Protein AF-A0A429MN77-F1 (afdb_monomer_lite)

Secondary structure (DSSP, 8-state):
-----------GGG--EEES-EEE-SSHHHHT------TTEEES-EEES--SS--HHHHHHHHTT--EEETHHHHHHHHHHHHHHHHS----GGG--

Foldseek 3Di:
DPPDDDDDDDDQQPDADEEAEDEPPDCCQVVVHADDHHPRYHYQEYEYLADDGDHNSVVVCVVVVHHYDYNPLVVLVVVQVVCCVVPVDGDDSVVPD

Structure (mmCIF, N/CA/C/O backbone):
data_AF-A0A429MN77-F1
#
_entry.id   AF-A0A429MN77-F1
#
loop_
_atom_site.group_PDB
_atom_site.id
_atom_site.type_symbol
_atom_site.label_atom_id
_atom_site.label_alt_id
_atom_site.label_comp_id
_atom_site.label_asym_id
_atom_site.label_entity_id
_atom_site.label_seq_id
_atom_site.pdbx_PDB_ins_code
_atom_site.Cartn_x
_atom_site.Cartn_y
_atom_site.Cartn_z
_atom_site.occupancy
_atom_site.B_iso_or_equiv
_atom_site.auth_seq_id
_atom_site.auth_comp_id
_atom_site.auth_asym_id
_atom_site.auth_atom_id
_atom_site.pdbx_PDB_model_num
ATOM 1 N N . ALA A 1 1 ? -9.640 -9.614 -20.443 1.00 60.62 1 ALA A N 1
ATOM 2 C CA . ALA A 1 1 ? -10.774 -8.779 -20.005 1.00 60.62 1 ALA A CA 1
ATOM 3 C C . ALA A 1 1 ? -10.577 -8.480 -18.531 1.00 60.62 1 ALA A C 1
ATOM 5 O O . ALA A 1 1 ? -10.188 -9.395 -17.813 1.00 60.62 1 ALA A O 1
ATOM 6 N N . VAL A 1 2 ? -10.769 -7.234 -18.093 1.00 63.94 2 VAL A N 1
ATOM 7 C CA . VAL A 1 2 ? -10.809 -6.944 -16.652 1.00 63.94 2 VAL A CA 1
ATOM 8 C C . VAL A 1 2 ? -12.016 -7.710 -16.099 1.00 63.94 2 VAL A C 1
ATOM 10 O O . VAL A 1 2 ? -13.089 -7.605 -16.701 1.00 63.94 2 VAL A O 1
ATOM 13 N N . PRO A 1 3 ? -11.859 -8.549 -15.060 1.00 77.06 3 PRO A N 1
ATOM 14 C CA . PRO A 1 3 ? -12.994 -9.232 -14.455 1.00 77.06 3 PRO A CA 1
ATOM 15 C C . PRO A 1 3 ? -14.063 -8.213 -14.050 1.00 77.06 3 PRO A C 1
ATOM 17 O O . PRO A 1 3 ? -13.762 -7.051 -13.776 1.00 77.06 3 PRO A O 1
ATOM 20 N N . GLN A 1 4 ? -15.320 -8.646 -14.055 1.00 83.69 4 GLN A N 1
ATOM 21 C CA . GLN A 1 4 ? -16.449 -7.788 -13.720 1.00 83.69 4 GLN A CA 1
ATOM 22 C C . GLN A 1 4 ? -16.275 -7.274 -12.282 1.00 83.69 4 GLN A C 1
ATOM 24 O O . GLN A 1 4 ? -16.342 -8.049 -11.332 1.00 83.69 4 GLN A O 1
ATOM 29 N N . ALA A 1 5 ? -15.987 -5.981 -12.137 1.00 86.69 5 ALA A N 1
ATOM 30 C CA . ALA A 1 5 ? -15.790 -5.327 -10.851 1.00 86.69 5 ALA A CA 1
ATOM 31 C C . ALA A 1 5 ? -17.049 -4.540 -10.476 1.00 86.69 5 ALA A C 1
ATOM 33 O O . ALA A 1 5 ? -17.613 -3.827 -11.308 1.00 86.69 5 ALA A O 1
ATOM 34 N N . GLN A 1 6 ? -17.477 -4.653 -9.220 1.00 90.75 6 GLN A N 1
ATOM 35 C CA . GLN A 1 6 ? -18.511 -3.790 -8.664 1.00 90.75 6 GLN A CA 1
ATOM 36 C C . GLN A 1 6 ? -17.841 -2.560 -8.053 1.00 90.75 6 GLN A C 1
ATOM 38 O O . GLN A 1 6 ? -16.968 -2.685 -7.198 1.00 90.75 6 GLN A O 1
ATOM 43 N N . LEU A 1 7 ? -18.249 -1.375 -8.501 1.00 92.06 7 LEU A N 1
ATOM 44 C CA . LEU A 1 7 ? -17.756 -0.102 -7.985 1.00 92.06 7 LEU A CA 1
ATOM 45 C C . LEU A 1 7 ? -18.849 0.568 -7.159 1.00 92.06 7 LEU A C 1
ATOM 47 O O . LEU A 1 7 ? -20.016 0.575 -7.550 1.00 92.06 7 LEU A O 1
ATOM 51 N N . GLN A 1 8 ? -18.454 1.137 -6.027 1.00 93.62 8 GLN A N 1
ATOM 52 C CA . GLN A 1 8 ? -19.323 1.915 -5.156 1.00 93.62 8 GLN A CA 1
ATOM 53 C C . GLN A 1 8 ? -18.592 3.193 -4.755 1.00 93.62 8 GLN A C 1
ATOM 55 O O . GLN A 1 8 ? -17.382 3.179 -4.531 1.00 93.62 8 GLN A O 1
ATOM 60 N N . ALA A 1 9 ? -19.333 4.295 -4.686 1.00 95.38 9 ALA A N 1
ATOM 61 C CA . ALA A 1 9 ? -18.849 5.559 -4.155 1.00 95.38 9 ALA A CA 1
ATOM 62 C C . ALA A 1 9 ? -19.579 5.825 -2.840 1.00 95.38 9 ALA A C 1
ATOM 64 O O . ALA A 1 9 ? -20.807 5.776 -2.793 1.00 95.38 9 ALA A O 1
ATOM 65 N N . ILE A 1 10 ? -18.817 6.088 -1.784 1.00 94.69 10 ILE A N 1
ATOM 66 C CA . ILE A 1 10 ? -19.328 6.317 -0.436 1.00 94.69 10 ILE A CA 1
ATOM 67 C C . ILE A 1 10 ? -18.524 7.438 0.218 1.00 94.69 10 ILE A C 1
ATOM 69 O O . ILE A 1 10 ? -17.343 7.623 -0.084 1.00 94.69 10 ILE A O 1
ATOM 73 N N . SER A 1 11 ? -19.173 8.210 1.086 1.00 94.12 11 SER A N 1
ATOM 74 C CA . SER A 1 11 ? -18.469 9.169 1.933 1.00 94.12 11 SER A CA 1
ATOM 75 C C . SER A 1 11 ? -17.552 8.426 2.900 1.00 94.12 11 SER A C 1
ATOM 77 O O . SER A 1 11 ? -17.909 7.358 3.392 1.00 94.12 11 SER A O 1
ATOM 79 N N . LEU A 1 12 ? -16.403 9.014 3.241 1.00 91.69 12 LEU A N 1
ATOM 80 C CA . LEU A 1 12 ? -15.517 8.436 4.251 1.00 91.69 12 LEU A CA 1
ATOM 81 C C . LEU A 1 12 ? -16.254 8.205 5.574 1.00 91.69 12 LEU A C 1
ATOM 83 O O . LEU A 1 12 ? -16.058 7.169 6.188 1.00 91.69 12 LEU A O 1
ATOM 87 N N . ASN A 1 13 ? -17.127 9.130 5.979 1.00 91.69 13 ASN A N 1
ATOM 88 C CA . ASN A 1 13 ? -17.847 9.043 7.253 1.00 91.69 13 ASN A CA 1
ATOM 89 C C . ASN A 1 13 ? -18.870 7.899 7.298 1.00 91.69 13 ASN A C 1
ATOM 91 O O . ASN A 1 13 ? -19.194 7.425 8.384 1.00 91.69 13 ASN A O 1
ATOM 95 N N . ASP A 1 14 ? -19.355 7.467 6.134 1.00 93.69 14 ASP A N 1
ATOM 96 C CA . ASP A 1 14 ? -20.361 6.409 6.009 1.00 93.69 14 ASP A CA 1
ATOM 97 C C . ASP A 1 14 ? -19.717 5.040 5.722 1.00 93.69 14 ASP A C 1
ATOM 99 O O . ASP A 1 14 ? -20.413 4.030 5.651 1.00 93.69 14 ASP A O 1
ATOM 103 N N . LEU A 1 15 ? -18.391 4.988 5.539 1.00 94.06 15 LEU A N 1
ATOM 104 C CA . LEU A 1 15 ? -17.668 3.761 5.225 1.00 94.06 15 LEU A CA 1
ATOM 105 C C . LEU A 1 15 ? -17.617 2.825 6.444 1.00 94.06 15 LEU A C 1
ATOM 107 O O . LEU A 1 15 ? -16.997 3.123 7.464 1.00 94.06 15 LEU A O 1
ATOM 111 N N . GLU A 1 16 ? -18.223 1.649 6.309 1.00 94.38 16 GLU A N 1
ATOM 112 C CA . GLU A 1 16 ? -18.262 0.607 7.337 1.00 94.38 16 GLU A CA 1
ATOM 113 C C . GLU A 1 16 ? -18.056 -0.794 6.742 1.00 94.38 16 GLU A C 1
ATOM 115 O O . GLU A 1 16 ? -18.124 -0.984 5.526 1.00 94.38 16 GLU A O 1
ATOM 120 N N . GLY A 1 17 ? -17.798 -1.777 7.610 1.00 94.44 17 GLY A N 1
ATOM 121 C CA . GLY A 1 17 ? -17.617 -3.180 7.233 1.00 94.44 17 GLY A CA 1
ATOM 122 C C . GLY A 1 17 ? -16.158 -3.634 7.199 1.00 94.44 17 GLY A C 1
ATOM 123 O O . GLY A 1 17 ? -15.260 -2.930 7.666 1.00 94.44 17 GLY A O 1
ATOM 124 N N . ASP A 1 18 ? -15.948 -4.836 6.661 1.00 97.44 18 ASP A N 1
ATOM 125 C CA . ASP A 1 18 ? -14.661 -5.531 6.624 1.00 97.44 18 ASP A CA 1
ATOM 126 C C . ASP A 1 18 ? -14.040 -5.504 5.222 1.00 97.44 18 ASP A C 1
ATOM 128 O O . ASP A 1 18 ? -14.660 -5.924 4.243 1.00 97.44 18 ASP A O 1
ATOM 132 N N . PHE A 1 19 ? -12.777 -5.084 5.138 1.00 97.50 19 PHE A N 1
ATOM 133 C CA . PHE A 1 19 ? -11.999 -5.072 3.900 1.00 97.50 19 PHE A CA 1
ATOM 134 C C . PHE A 1 19 ? -10.705 -5.870 4.053 1.00 97.50 19 PHE A C 1
ATOM 136 O O . PHE A 1 19 ? -10.012 -5.799 5.065 1.00 97.50 19 PHE A O 1
ATOM 143 N N . ASP A 1 20 ? -10.307 -6.612 3.025 1.00 98.19 20 ASP A N 1
ATOM 144 C CA . ASP A 1 20 ? -9.004 -7.279 3.067 1.00 98.19 20 ASP A CA 1
ATOM 145 C C . ASP A 1 20 ? -7.853 -6.267 2.962 1.00 98.19 20 ASP A C 1
ATOM 147 O O . ASP A 1 20 ? -6.849 -6.392 3.662 1.00 98.19 20 ASP A O 1
ATOM 151 N N . ILE A 1 21 ? -8.009 -5.236 2.125 1.00 97.69 21 ILE A N 1
ATOM 152 C CA . ILE A 1 21 ? -6.998 -4.201 1.888 1.00 97.69 21 ILE A CA 1
ATOM 153 C C . ILE A 1 21 ? -7.681 -2.838 1.800 1.00 97.69 21 ILE A C 1
ATOM 155 O O . ILE A 1 21 ? -8.663 -2.679 1.077 1.00 97.69 21 ILE A O 1
ATOM 159 N N . VAL A 1 22 ? -7.114 -1.843 2.480 1.00 97.19 22 VAL A N 1
ATOM 160 C CA . VAL A 1 22 ? -7.472 -0.429 2.321 1.00 97.19 22 VAL A CA 1
ATOM 161 C C . VAL A 1 22 ? -6.258 0.333 1.801 1.00 97.19 22 VAL A C 1
ATOM 163 O O . VAL A 1 22 ? -5.176 0.263 2.383 1.00 97.19 22 VAL A O 1
ATOM 166 N N . ILE A 1 23 ? -6.444 1.067 0.704 1.00 96.81 23 ILE A N 1
ATOM 167 C CA . ILE A 1 23 ? -5.398 1.864 0.056 1.00 96.81 23 ILE A CA 1
ATOM 168 C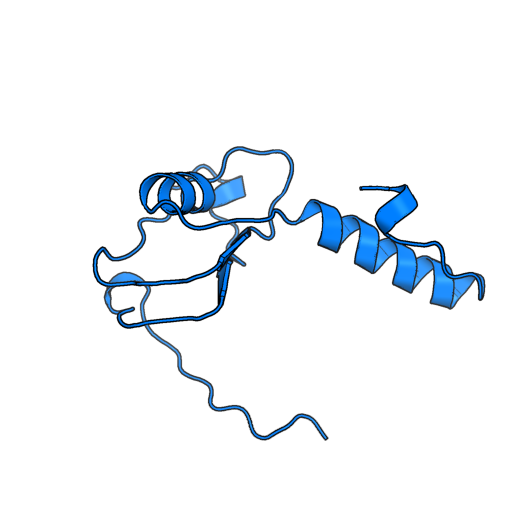 C . ILE A 1 23 ? -5.728 3.345 0.253 1.00 96.81 23 ILE A C 1
ATOM 170 O O . ILE A 1 23 ? -6.728 3.828 -0.280 1.00 96.81 23 ILE A O 1
ATOM 174 N N . ASN A 1 24 ? -4.889 4.080 0.984 1.00 94.94 24 ASN A N 1
ATOM 175 C CA . ASN A 1 24 ? -4.969 5.535 1.014 1.00 94.94 24 ASN A CA 1
ATOM 176 C C . ASN A 1 24 ? -4.298 6.108 -0.238 1.00 94.94 24 ASN A C 1
ATOM 178 O O . ASN A 1 24 ? -3.075 6.194 -0.324 1.00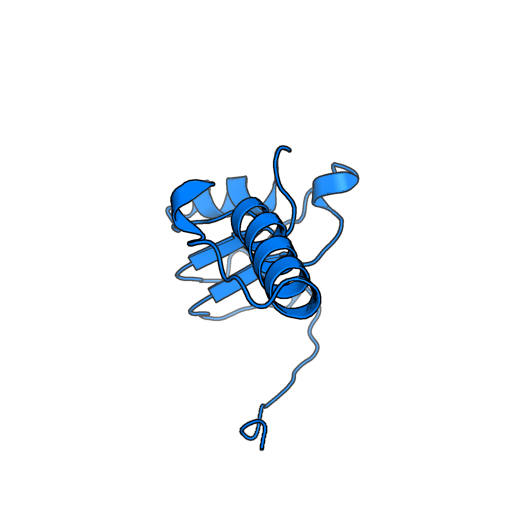 94.94 24 ASN A O 1
ATOM 182 N N . ALA A 1 25 ? -5.131 6.501 -1.198 1.00 93.88 25 ALA A N 1
ATOM 183 C 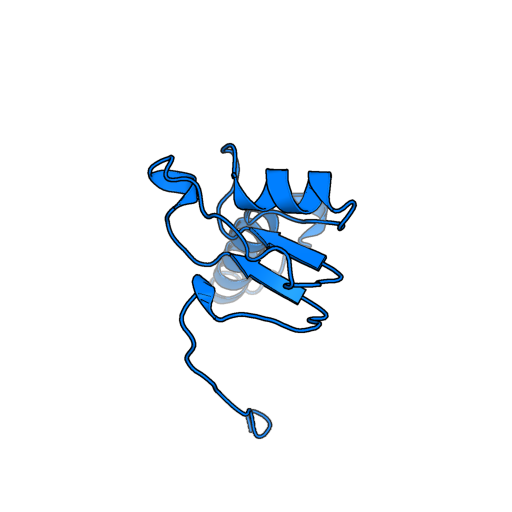CA . ALA A 1 25 ? -4.732 7.162 -2.437 1.00 93.88 25 ALA A CA 1
ATOM 184 C C . ALA A 1 25 ? -4.964 8.684 -2.410 1.00 93.88 25 ALA A C 1
ATOM 186 O O . ALA A 1 25 ? -4.924 9.344 -3.449 1.00 93.88 25 ALA A O 1
ATOM 187 N N . THR A 1 26 ? -5.276 9.246 -1.239 1.00 90.50 26 THR A N 1
ATOM 188 C CA . THR A 1 26 ? -5.529 10.683 -1.089 1.00 90.50 26 THR A CA 1
ATOM 189 C C . THR A 1 26 ? -4.227 11.456 -0.890 1.00 90.50 26 THR A C 1
ATOM 191 O O . THR A 1 26 ? -3.196 10.896 -0.533 1.00 90.50 26 THR A O 1
ATOM 194 N N . SER A 1 27 ? -4.271 12.775 -1.076 1.00 84.56 27 SER A N 1
ATOM 195 C CA . SER A 1 27 ? -3.130 13.667 -0.835 1.00 84.56 27 SER A CA 1
ATOM 196 C C . SER A 1 27 ? -3.060 14.214 0.600 1.00 84.56 27 SER A C 1
ATOM 198 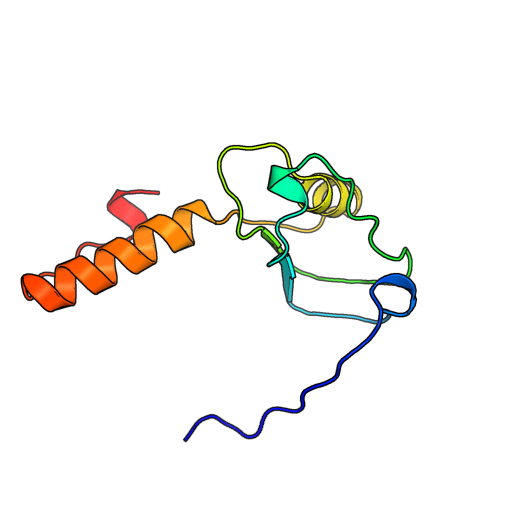O O . SER A 1 27 ? -2.276 15.125 0.860 1.00 84.56 27 SER A O 1
ATOM 200 N N . THR A 1 28 ? -3.874 13.701 1.529 1.00 78.06 28 THR A N 1
ATOM 201 C CA . THR A 1 28 ? -3.992 14.214 2.914 1.00 78.06 28 THR A CA 1
ATOM 202 C C . THR A 1 28 ? -2.682 14.099 3.701 1.00 78.06 28 THR A C 1
ATOM 204 O O . THR A 1 28 ? -2.285 15.022 4.410 1.00 78.06 28 THR A O 1
ATOM 207 N N . SER A 1 29 ? -1.926 13.022 3.475 1.00 67.38 29 SER A N 1
ATOM 208 C CA . SER A 1 29 ? -0.587 12.811 4.042 1.00 67.38 29 SER A CA 1
ATOM 209 C C . SER A 1 29 ? 0.453 13.840 3.563 1.00 67.38 29 SER A C 1
ATOM 211 O O . SER A 1 29 ? 1.483 14.027 4.209 1.00 67.38 29 SER A O 1
ATOM 213 N N . LEU A 1 30 ? 0.196 14.558 2.461 1.00 68.38 30 LEU A N 1
ATOM 214 C CA . LEU A 1 30 ? 1.084 15.606 1.947 1.00 68.38 30 LEU A CA 1
ATOM 215 C C . LEU A 1 30 ? 0.761 16.998 2.506 1.00 68.38 30 LEU A C 1
ATOM 217 O O . LEU A 1 30 ? 1.689 17.799 2.638 1.00 68.38 30 LEU A O 1
ATOM 221 N N . SER A 1 31 ? -0.510 17.282 2.818 1.00 68.12 31 SER A N 1
ATOM 222 C CA . SER A 1 31 ? -0.959 18.558 3.402 1.00 68.12 31 SER A CA 1
ATOM 223 C C . SER A 1 31 ? -0.857 18.598 4.928 1.00 68.12 31 SER A C 1
ATOM 225 O O . SER A 1 31 ? -0.875 19.681 5.508 1.00 68.12 31 SER A O 1
ATOM 227 N N . GLY A 1 32 ? -0.704 17.439 5.576 1.00 62.16 32 GLY A N 1
ATOM 228 C CA . GLY A 1 32 ? -0.733 17.322 7.035 1.00 62.16 32 GLY A CA 1
ATOM 229 C C . GLY A 1 32 ? -2.152 17.259 7.603 1.00 62.16 32 GLY A C 1
ATOM 230 O O . GLY A 1 32 ? -2.316 17.258 8.822 1.00 62.16 32 GLY A O 1
ATOM 231 N N . ASP A 1 33 ? -3.166 17.176 6.737 1.00 68.31 33 ASP A N 1
ATOM 232 C CA . ASP A 1 33 ? -4.547 16.979 7.158 1.00 68.31 33 ASP A CA 1
ATOM 233 C C . ASP A 1 33 ? -4.729 15.558 7.700 1.00 68.31 33 ASP A C 1
ATOM 235 O O . ASP A 1 33 ? -4.293 14.563 7.110 1.00 68.31 33 ASP A O 1
ATOM 239 N N . ALA A 1 34 ? -5.386 15.455 8.853 1.00 74.94 34 ALA A N 1
ATOM 240 C CA . ALA A 1 34 ? -5.667 14.172 9.474 1.00 74.94 34 ALA A CA 1
ATOM 241 C C . ALA A 1 34 ? -6.861 13.502 8.779 1.00 74.94 34 ALA A C 1
ATOM 243 O O . ALA A 1 34 ? -7.990 13.990 8.843 1.00 74.94 34 ALA A O 1
ATOM 244 N N . LEU A 1 35 ? -6.621 12.359 8.137 1.00 85.81 35 LEU A N 1
ATOM 245 C CA . LEU A 1 35 ? -7.679 11.494 7.629 1.00 85.81 35 LEU A CA 1
ATOM 246 C C . LEU A 1 35 ? -8.242 10.703 8.808 1.00 85.81 35 LEU A C 1
ATOM 248 O O . LEU A 1 35 ? -7.588 9.769 9.243 1.00 85.81 35 LEU A O 1
ATOM 252 N N . GLN A 1 36 ? -9.423 11.024 9.330 1.00 91.62 36 GLN A N 1
ATOM 253 C CA . GLN A 1 36 ? -10.027 10.223 10.401 1.00 91.62 36 GLN A CA 1
ATOM 254 C C . GLN A 1 36 ? -10.787 9.028 9.808 1.00 91.62 36 GLN A C 1
ATOM 256 O O . GLN A 1 36 ? -11.786 9.208 9.115 1.00 91.62 36 GLN A O 1
ATOM 261 N N . LEU A 1 37 ? -10.328 7.805 10.080 1.00 94.12 37 LEU A N 1
ATOM 262 C CA . LEU A 1 37 ? -11.016 6.589 9.651 1.00 94.12 37 LEU A CA 1
ATOM 263 C C . LEU A 1 37 ? -12.215 6.306 10.567 1.00 94.12 37 LEU A C 1
ATOM 265 O O . LEU A 1 37 ? -12.066 6.389 11.794 1.00 94.12 37 LEU A O 1
ATOM 269 N N . PRO A 1 38 ? -13.368 5.879 10.018 1.00 95.31 38 PRO A N 1
ATOM 270 C CA . PRO A 1 38 ? -14.498 5.431 10.824 1.00 95.31 38 PRO A CA 1
ATOM 271 C C . PRO A 1 38 ? -14.098 4.325 11.802 1.00 95.31 38 PRO A C 1
ATOM 273 O O . PRO A 1 38 ? -13.302 3.436 11.482 1.00 95.31 38 PRO A O 1
ATOM 276 N N . GLU A 1 39 ? -14.656 4.353 13.009 1.00 93.00 39 GLU A N 1
ATOM 277 C CA . GLU A 1 39 ? -14.372 3.339 14.037 1.00 93.00 39 GLU A CA 1
ATOM 278 C C . GLU A 1 39 ? -14.868 1.949 13.624 1.00 93.00 39 GLU A C 1
ATOM 280 O O . GLU A 1 39 ? -14.215 0.944 13.893 1.00 93.00 39 GLU A O 1
ATOM 285 N N . LYS A 1 40 ? -16.000 1.897 12.912 1.00 93.44 40 LYS A N 1
ATOM 286 C CA . LYS A 1 40 ? -16.609 0.654 12.419 1.00 93.44 40 LYS A CA 1
ATOM 287 C C . LYS A 1 40 ? -15.898 0.053 11.206 1.00 93.44 40 LYS A C 1
ATOM 289 O O . LYS A 1 40 ? -16.225 -1.066 10.822 1.00 93.44 40 LYS A O 1
ATOM 294 N N . LEU A 1 41 ? -14.963 0.778 10.592 1.00 96.06 41 LEU A N 1
ATOM 295 C CA . LEU A 1 41 ? -14.188 0.273 9.466 1.00 96.06 41 LEU A CA 1
ATOM 296 C C . LEU A 1 41 ? -13.168 -0.757 9.963 1.00 96.06 41 LEU A C 1
ATOM 298 O O . LEU A 1 41 ? -12.295 -0.439 10.766 1.00 96.06 41 LEU A O 1
ATOM 302 N N . GLN A 1 42 ? -13.237 -1.977 9.458 1.00 97.25 42 GLN A N 1
ATOM 303 C CA . GLN A 1 42 ? -12.290 -3.040 9.768 1.00 97.25 42 GLN A CA 1
ATOM 304 C C . GLN A 1 42 ? -11.497 -3.392 8.516 1.00 97.25 42 GLN A C 1
ATOM 306 O O . GLN A 1 42 ? -12.034 -3.424 7.407 1.00 97.25 42 GLN A O 1
ATOM 311 N N . PHE A 1 43 ? -10.196 -3.630 8.674 1.00 98.06 43 PHE A N 1
ATOM 312 C CA . PHE A 1 43 ? -9.351 -4.011 7.551 1.00 98.06 43 PHE A CA 1
ATOM 313 C C . PHE A 1 43 ? -8.141 -4.834 7.974 1.00 98.06 43 PHE A C 1
ATOM 315 O O . PHE A 1 43 ? -7.624 -4.673 9.077 1.00 98.06 43 PHE A O 1
ATOM 322 N N . LYS A 1 44 ? -7.687 -5.728 7.089 1.00 98.50 44 LYS A N 1
ATOM 323 C CA . LYS A 1 44 ? -6.569 -6.645 7.375 1.00 98.50 44 LYS A CA 1
ATOM 324 C C . LYS A 1 44 ? -5.209 -6.109 6.941 1.00 98.50 44 LYS A C 1
ATOM 326 O O . LYS A 1 44 ? -4.196 -6.595 7.436 1.00 98.50 44 LYS A O 1
ATOM 331 N N . TYR A 1 45 ? -5.173 -5.138 6.030 1.00 98.56 45 TYR A N 1
ATOM 332 C CA . TYR A 1 45 ? -3.934 -4.543 5.540 1.00 98.56 45 TYR A CA 1
ATOM 333 C C . TYR A 1 45 ? -4.135 -3.091 5.101 1.00 98.56 45 TYR A C 1
ATOM 335 O O . TYR A 1 45 ? -5.124 -2.770 4.436 1.00 98.56 45 TYR A O 1
ATOM 343 N N . ALA A 1 46 ? -3.183 -2.225 5.443 1.00 97.94 46 ALA A N 1
ATOM 344 C CA . ALA A 1 46 ? -3.179 -0.816 5.058 1.00 97.94 46 ALA A CA 1
ATOM 345 C C . ALA A 1 46 ? -2.073 -0.525 4.035 1.00 97.94 46 ALA A C 1
ATOM 347 O O . ALA A 1 46 ? -0.930 -0.937 4.217 1.00 97.94 46 ALA A O 1
ATOM 348 N N . TYR A 1 47 ? -2.378 0.228 2.983 1.00 97.50 47 TYR A N 1
ATOM 349 C CA . TYR A 1 47 ? -1.375 0.691 2.025 1.00 97.50 47 TYR A CA 1
ATOM 350 C C . TYR A 1 47 ? -1.457 2.207 1.855 1.00 97.50 47 TYR A C 1
ATOM 352 O O . TYR A 1 47 ? -2.462 2.726 1.376 1.00 97.50 47 TYR A O 1
ATOM 360 N N . GLU A 1 48 ? -0.414 2.928 2.246 1.00 95.69 48 GLU A N 1
ATOM 361 C CA . GLU A 1 48 ? -0.286 4.368 2.010 1.00 95.69 48 GLU A CA 1
ATOM 362 C C . GLU A 1 48 ? 0.424 4.604 0.675 1.00 95.69 48 GLU A C 1
ATOM 364 O O . GLU A 1 48 ? 1.514 4.080 0.466 1.00 95.69 48 GLU A O 1
ATOM 369 N N . MET A 1 49 ? -0.171 5.378 -0.240 1.00 95.00 49 MET A N 1
ATOM 370 C CA . MET A 1 49 ? 0.489 5.707 -1.511 1.00 95.00 49 MET A CA 1
ATOM 371 C C . MET A 1 49 ? 1.597 6.752 -1.350 1.00 95.00 49 MET A C 1
ATOM 373 O O . MET A 1 49 ? 2.534 6.769 -2.150 1.00 95.00 49 MET A O 1
ATOM 377 N N . ALA A 1 50 ? 1.517 7.624 -0.342 1.00 92.69 50 ALA A N 1
ATOM 378 C CA . ALA A 1 50 ? 2.637 8.486 0.008 1.00 92.69 50 ALA A CA 1
ATOM 379 C C . ALA A 1 50 ? 3.806 7.677 0.603 1.00 92.69 50 ALA A C 1
ATOM 381 O O . ALA A 1 50 ? 3.676 6.515 0.988 1.00 92.69 50 ALA A O 1
ATOM 382 N N . TYR A 1 51 ? 4.983 8.293 0.653 1.00 91.75 51 TYR A N 1
ATOM 383 C CA . TYR A 1 51 ? 6.185 7.678 1.207 1.00 91.75 51 TYR A CA 1
ATOM 384 C C . TYR A 1 51 ? 7.098 8.734 1.828 1.00 91.75 51 TYR A C 1
ATOM 386 O O . TYR A 1 51 ? 7.108 9.895 1.410 1.00 91.75 51 TYR A O 1
ATOM 394 N N . GLY A 1 52 ? 7.889 8.325 2.823 1.00 88.00 52 GLY A N 1
ATOM 395 C CA . GLY A 1 52 ? 8.927 9.170 3.424 1.00 88.00 52 GLY A CA 1
ATOM 396 C C . GLY A 1 52 ? 8.398 10.341 4.260 1.00 88.00 52 GLY A C 1
ATOM 397 O O . GLY A 1 52 ? 9.160 11.253 4.580 1.00 88.00 52 GLY A O 1
ATOM 398 N N . LYS A 1 53 ? 7.106 10.337 4.609 1.00 85.75 53 LYS A N 1
ATOM 399 C CA . LYS A 1 53 ? 6.460 11.343 5.458 1.00 85.75 53 LYS A CA 1
ATOM 400 C C . LYS A 1 53 ? 5.511 10.674 6.457 1.00 85.75 53 LYS A C 1
ATOM 402 O O . LYS A 1 53 ? 4.965 9.621 6.141 1.00 85.75 53 LYS A O 1
ATOM 407 N N . PRO A 1 54 ? 5.277 11.283 7.634 1.00 89.00 54 PRO A N 1
ATOM 408 C CA . PRO A 1 54 ? 4.247 10.816 8.557 1.00 89.00 54 PRO A CA 1
ATOM 409 C C . PRO A 1 54 ? 2.870 10.736 7.885 1.00 89.00 54 PRO A C 1
ATOM 411 O O . PRO A 1 54 ? 2.522 11.594 7.074 1.00 89.00 54 PRO A O 1
ATOM 414 N N . SER A 1 55 ? 2.078 9.730 8.253 1.00 92.44 55 SER A N 1
ATOM 415 C CA . SER A 1 55 ? 0.723 9.531 7.739 1.00 92.44 55 SER A CA 1
ATOM 416 C C . SER A 1 55 ? -0.229 9.183 8.880 1.00 92.44 55 SER A C 1
ATOM 418 O O . SER A 1 55 ? -0.073 8.158 9.545 1.00 92.44 55 SER A O 1
ATOM 420 N N . SER A 1 56 ? -1.264 10.011 9.052 1.00 93.31 56 SER A N 1
ATOM 421 C CA . SER A 1 56 ? -2.349 9.766 10.012 1.00 93.31 56 SER A CA 1
ATOM 422 C C . SER A 1 56 ? -3.104 8.463 9.719 1.00 93.31 56 SER A C 1
ATOM 424 O O . SER A 1 56 ? -3.620 7.825 10.639 1.00 93.31 56 SER A O 1
ATOM 426 N N . PHE A 1 57 ? -3.131 8.028 8.455 1.00 95.06 57 PHE A N 1
ATOM 427 C CA . PHE A 1 57 ? -3.692 6.744 8.043 1.00 95.06 57 PHE A CA 1
ATOM 428 C C . PHE A 1 57 ? -2.864 5.568 8.581 1.00 95.06 57 PHE A C 1
ATOM 430 O O . PHE A 1 57 ? -3.414 4.649 9.191 1.00 95.06 57 PHE A O 1
ATOM 437 N N . ILE A 1 58 ? -1.536 5.628 8.433 1.00 95.44 58 ILE A N 1
ATOM 438 C CA . ILE A 1 58 ? -0.620 4.618 8.982 1.00 95.44 58 ILE A CA 1
ATOM 439 C C . ILE A 1 58 ? -0.669 4.601 10.512 1.00 95.44 58 ILE A C 1
ATOM 441 O O . ILE A 1 58 ? -0.663 3.528 11.116 1.00 95.44 58 ILE A O 1
ATOM 445 N N . ASP A 1 59 ? -0.764 5.764 11.155 1.00 95.12 59 ASP A N 1
ATOM 446 C CA . ASP A 1 59 ? -0.861 5.841 12.614 1.00 95.12 59 ASP A CA 1
ATOM 447 C C . ASP A 1 59 ? -2.140 5.178 13.140 1.00 95.12 59 ASP A C 1
ATOM 449 O O . ASP A 1 59 ? -2.096 4.452 14.135 1.00 95.12 59 ASP A O 1
ATOM 453 N N . GLN A 1 60 ? -3.265 5.324 12.438 1.00 96.12 60 GLN A N 1
ATOM 454 C CA . GLN A 1 60 ? -4.497 4.608 12.777 1.00 96.12 60 GLN A CA 1
ATOM 455 C C . GLN A 1 60 ? -4.421 3.109 12.488 1.00 96.12 60 GLN A C 1
ATOM 457 O O . GLN A 1 60 ? -4.952 2.323 13.271 1.00 96.12 60 GLN A O 1
ATOM 462 N N . ALA A 1 61 ? -3.743 2.683 11.418 1.00 97.00 61 ALA A N 1
ATOM 463 C CA . ALA A 1 61 ? -3.500 1.262 11.168 1.00 97.00 61 ALA A CA 1
ATOM 464 C C . ALA A 1 61 ? -2.677 0.632 12.308 1.00 97.00 61 ALA A C 1
ATOM 466 O O . ALA A 1 61 ? -3.058 -0.412 12.839 1.00 97.00 61 ALA A O 1
ATOM 467 N N . LYS A 1 62 ? -1.619 1.318 12.768 1.00 97.31 62 LYS A N 1
ATOM 468 C CA . LYS A 1 62 ? -0.821 0.907 13.937 1.00 97.31 62 LYS A CA 1
ATOM 469 C C . LYS A 1 62 ? -1.670 0.796 15.201 1.00 97.31 62 LYS A C 1
ATOM 471 O O . LYS A 1 62 ? -1.586 -0.214 15.891 1.00 97.31 62 LYS A O 1
ATOM 476 N N . GLN A 1 63 ? -2.511 1.792 15.491 1.00 97.12 63 GLN A N 1
ATOM 477 C CA . GLN A 1 63 ? -3.413 1.768 16.653 1.00 97.12 63 GLN A CA 1
ATOM 478 C C . GLN A 1 63 ? -4.384 0.578 16.619 1.00 97.12 63 GLN A C 1
ATOM 480 O O . GLN A 1 63 ? -4.737 0.038 17.664 1.00 97.12 63 GLN A O 1
ATOM 485 N N . ARG A 1 64 ? -4.782 0.143 15.419 1.00 97.06 64 ARG A N 1
ATOM 486 C CA . ARG A 1 64 ? -5.644 -1.026 15.193 1.00 97.06 64 ARG A CA 1
ATOM 487 C C . ARG A 1 64 ? -4.868 -2.350 15.098 1.00 97.06 64 ARG A C 1
ATOM 489 O O . ARG A 1 64 ? -5.486 -3.385 14.886 1.00 97.06 64 ARG A O 1
ATOM 496 N N . ASN A 1 65 ? -3.541 -2.345 15.277 1.00 97.81 65 ASN A N 1
ATOM 497 C CA . ASN A 1 65 ? -2.646 -3.496 15.074 1.00 97.81 65 ASN A CA 1
ATOM 498 C C . ASN A 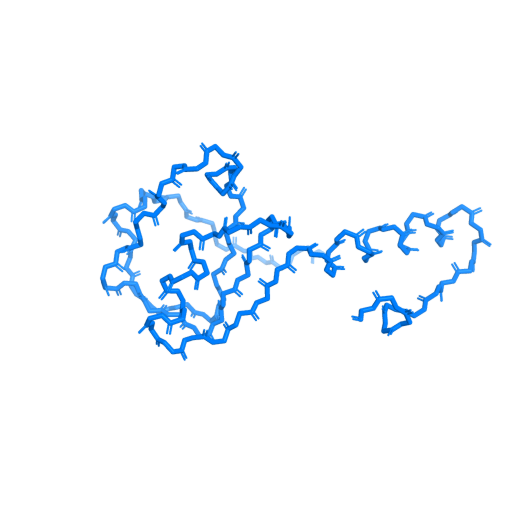1 65 ? -2.749 -4.123 13.671 1.00 97.81 65 ASN A C 1
ATOM 500 O O . ASN A 1 65 ? -2.589 -5.332 13.502 1.00 97.81 65 ASN A O 1
ATOM 504 N N . VAL A 1 66 ? -3.015 -3.298 12.659 1.00 98.25 66 VAL A N 1
ATOM 505 C CA . VAL A 1 66 ? -3.125 -3.731 11.267 1.00 98.25 66 VAL A CA 1
ATOM 506 C C . VAL A 1 66 ? -1.763 -3.587 10.576 1.00 98.25 66 VAL A C 1
ATOM 508 O O . VAL A 1 66 ? -1.154 -2.515 10.658 1.00 98.25 66 VAL A O 1
ATOM 511 N N . PRO A 1 67 ? -1.255 -4.631 9.891 1.00 98.44 67 PRO A N 1
ATOM 512 C CA . PRO A 1 67 ? -0.030 -4.526 9.105 1.00 98.44 67 PRO A CA 1
ATOM 513 C C . PRO A 1 67 ? -0.179 -3.507 7.972 1.00 98.44 67 PRO A C 1
ATOM 515 O O . PRO A 1 67 ? -1.264 -3.318 7.418 1.00 98.44 67 PRO A O 1
ATOM 518 N N . TYR A 1 68 ? 0.929 -2.862 7.613 1.00 97.31 68 TYR A N 1
ATOM 519 C CA . TYR A 1 68 ? 0.915 -1.791 6.627 1.00 97.31 68 TYR A CA 1
ATOM 520 C C . TYR A 1 68 ? 2.148 -1.776 5.720 1.00 97.31 68 TYR A C 1
ATOM 522 O O . TYR A 1 68 ? 3.195 -2.331 6.061 1.00 97.31 68 TYR A O 1
ATOM 530 N N . ALA A 1 69 ? 2.015 -1.099 4.579 1.00 95.81 69 ALA A N 1
ATOM 531 C CA . ALA A 1 69 ? 3.107 -0.705 3.695 1.00 95.81 69 ALA A CA 1
ATOM 532 C C . ALA A 1 69 ? 2.913 0.730 3.184 1.00 95.81 69 ALA A C 1
ATOM 534 O O . ALA A 1 69 ? 1.822 1.296 3.253 1.00 95.81 69 ALA A O 1
ATOM 535 N N . GLU A 1 70 ? 3.994 1.299 2.660 1.00 94.69 70 GLU A N 1
ATOM 536 C CA . GLU A 1 70 ? 4.046 2.651 2.101 1.00 94.69 70 GLU A CA 1
ATOM 537 C C . GLU A 1 70 ? 4.406 2.622 0.608 1.00 94.69 70 GLU A C 1
ATOM 539 O O . GLU A 1 70 ? 4.883 1.617 0.065 1.00 94.69 70 GLU A O 1
ATOM 544 N N . GLY A 1 71 ? 4.237 3.765 -0.054 1.00 95.06 71 GLY A N 1
ATOM 545 C CA . GLY A 1 71 ? 4.320 3.894 -1.504 1.00 95.06 71 GLY A CA 1
ATOM 546 C C . GLY A 1 71 ? 5.725 3.810 -2.090 1.00 95.06 71 GLY A C 1
ATOM 547 O O . GLY A 1 71 ? 5.872 3.864 -3.309 1.00 95.06 71 GLY A O 1
ATOM 548 N N . PHE A 1 72 ? 6.773 3.654 -1.275 1.00 94.94 72 PHE A N 1
ATOM 549 C CA . PHE A 1 72 ? 8.144 3.567 -1.785 1.00 94.94 72 PHE A CA 1
ATOM 550 C C . PHE A 1 72 ? 8.320 2.369 -2.727 1.00 94.94 72 PHE A C 1
ATOM 552 O O . PHE A 1 72 ? 8.881 2.505 -3.813 1.00 94.94 72 PHE A O 1
ATOM 559 N N . GLY A 1 73 ? 7.749 1.213 -2.375 1.00 94.06 73 GLY A N 1
ATOM 560 C CA . GLY A 1 73 ? 7.783 0.044 -3.254 1.00 94.06 73 GLY A CA 1
ATOM 561 C C . GLY A 1 73 ? 7.029 0.260 -4.567 1.00 94.0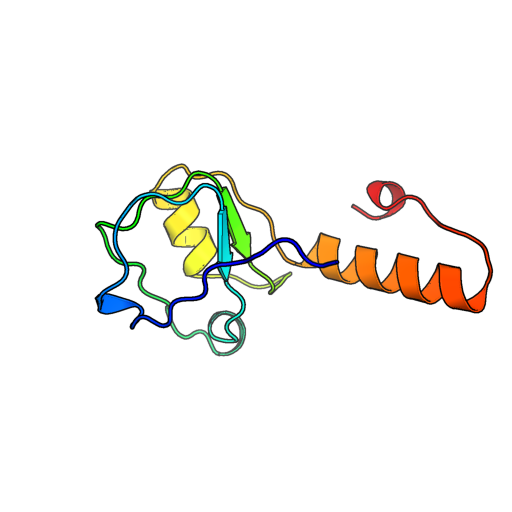6 73 GLY A C 1
ATOM 562 O O . GLY A 1 73 ? 7.476 -0.213 -5.610 1.00 94.06 73 GLY A O 1
ATOM 563 N N . MET A 1 74 ? 5.939 1.034 -4.548 1.00 95.81 74 MET A N 1
ATOM 564 C CA . MET A 1 74 ? 5.241 1.448 -5.768 1.00 95.81 74 MET A CA 1
ATOM 565 C C . MET A 1 74 ? 6.104 2.394 -6.614 1.00 95.81 74 MET A C 1
ATOM 567 O O . MET A 1 74 ? 6.192 2.199 -7.827 1.00 95.81 74 MET A O 1
ATOM 571 N N . LEU A 1 75 ? 6.767 3.380 -5.996 1.00 96.50 75 LEU A N 1
ATOM 572 C CA . LEU A 1 75 ? 7.679 4.305 -6.675 1.00 96.50 75 LEU A CA 1
ATOM 573 C C . LEU A 1 75 ? 8.808 3.553 -7.385 1.00 96.50 75 LEU A C 1
ATOM 575 O O . LEU A 1 75 ? 9.116 3.847 -8.537 1.00 96.50 75 LEU A O 1
ATOM 579 N N . VAL A 1 76 ? 9.428 2.580 -6.724 1.00 97.12 76 VAL A N 1
ATOM 580 C CA . VAL A 1 76 ? 10.482 1.779 -7.353 1.00 97.12 76 VAL A CA 1
ATOM 581 C C . VAL A 1 76 ? 9.896 0.850 -8.417 1.00 97.12 76 VAL A C 1
ATOM 583 O O . VAL A 1 76 ? 10.435 0.756 -9.518 1.00 97.12 76 VAL A O 1
ATOM 586 N N . GLY A 1 77 ? 8.768 0.197 -8.126 1.00 96.69 77 GLY A N 1
ATOM 587 C CA . GLY A 1 77 ? 8.112 -0.734 -9.042 1.00 96.69 77 GLY A CA 1
ATOM 588 C C . GLY A 1 77 ? 7.777 -0.097 -10.389 1.00 96.69 77 GLY A C 1
ATOM 589 O O . GLY A 1 77 ? 8.105 -0.662 -11.431 1.00 96.69 77 GLY A O 1
ATOM 590 N N . GLN A 1 78 ? 7.216 1.116 -10.391 1.00 97.44 78 GLN A N 1
ATOM 591 C CA . GLN A 1 78 ? 6.934 1.822 -11.646 1.00 97.44 78 GLN A CA 1
ATOM 592 C C . GLN A 1 78 ? 8.214 2.198 -12.414 1.00 97.44 78 GLN A C 1
ATOM 594 O O . GLN A 1 78 ? 8.233 2.118 -13.642 1.00 97.44 78 GLN A O 1
ATOM 599 N N . ALA A 1 79 ? 9.307 2.529 -11.714 1.00 97.44 79 ALA A N 1
ATOM 600 C CA . ALA A 1 79 ? 10.584 2.842 -12.352 1.00 97.44 79 ALA A CA 1
ATOM 601 C C . ALA A 1 79 ? 11.198 1.597 -13.010 1.00 97.44 79 ALA A C 1
ATOM 603 O O . ALA A 1 79 ? 11.758 1.694 -14.100 1.00 97.44 79 ALA A O 1
ATOM 604 N N . ILE A 1 80 ? 11.046 0.424 -12.387 1.00 98.06 80 ILE A N 1
ATOM 605 C CA . ILE A 1 80 ? 11.457 -0.866 -12.958 1.00 98.06 80 ILE A CA 1
ATOM 606 C C . ILE A 1 80 ? 10.683 -1.165 -14.245 1.00 98.06 80 ILE A C 1
ATOM 608 O O . ILE A 1 80 ? 11.296 -1.567 -15.236 1.00 98.06 80 ILE A O 1
ATOM 612 N N . GLU A 1 81 ? 9.365 -0.942 -14.265 1.00 97.94 81 GLU A N 1
ATOM 613 C CA . GLU A 1 81 ? 8.564 -1.132 -15.482 1.00 97.94 81 GLU A CA 1
ATOM 614 C C . GLU A 1 81 ? 8.983 -0.166 -16.596 1.00 97.94 81 GLU A C 1
ATOM 616 O O . GLU A 1 81 ? 9.202 -0.594 -17.730 1.00 97.94 81 GLU A O 1
ATOM 621 N N . ALA A 1 82 ? 9.170 1.119 -16.281 1.00 98.19 82 ALA A N 1
ATOM 622 C CA . ALA A 1 82 ? 9.648 2.106 -17.249 1.00 98.19 82 ALA A CA 1
ATOM 623 C C . ALA A 1 82 ? 11.039 1.741 -17.799 1.00 98.19 82 ALA A C 1
ATOM 625 O O . ALA A 1 82 ? 11.268 1.772 -19.010 1.00 98.19 82 ALA A O 1
ATOM 626 N N . PHE A 1 83 ? 11.956 1.322 -16.924 1.00 97.94 83 PHE A N 1
ATOM 627 C CA . PHE A 1 83 ? 13.294 0.892 -17.312 1.00 97.94 83 PHE A CA 1
ATOM 628 C C . PHE A 1 83 ? 13.256 -0.336 -18.229 1.00 97.94 83 PHE A C 1
ATOM 630 O O . PHE A 1 83 ? 13.993 -0.374 -19.217 1.00 97.94 83 PHE A O 1
ATOM 637 N N . TYR A 1 84 ? 12.370 -1.299 -17.953 1.00 98.19 84 TYR A N 1
ATOM 638 C CA . TYR A 1 84 ? 12.163 -2.468 -18.806 1.00 98.19 84 TYR A CA 1
ATOM 639 C C . TYR A 1 84 ? 11.633 -2.090 -20.190 1.00 98.19 84 TYR A C 1
ATOM 641 O O . TYR A 1 84 ? 12.139 -2.605 -21.186 1.00 98.19 84 TYR A O 1
ATOM 649 N N . ILE A 1 85 ? 10.675 -1.160 -20.269 1.00 98.25 85 ILE A N 1
ATOM 650 C CA . ILE A 1 85 ? 10.140 -0.666 -21.547 1.00 98.25 85 ILE A CA 1
ATOM 651 C C . ILE A 1 85 ? 11.253 -0.060 -22.412 1.00 98.25 85 ILE A C 1
ATOM 653 O O . ILE A 1 85 ? 11.293 -0.306 -23.615 1.00 98.25 85 ILE A O 1
ATOM 657 N N . TRP A 1 86 ? 12.164 0.716 -21.819 1.00 98.31 86 TRP A N 1
ATOM 658 C CA . TRP A 1 86 ? 13.218 1.402 -22.575 1.00 98.31 86 TRP A CA 1
ATOM 659 C C . TRP A 1 86 ? 14.439 0.538 -22.882 1.00 98.31 86 TRP A C 1
ATOM 661 O O . TRP A 1 86 ? 15.058 0.720 -23.927 1.00 98.31 86 TRP A O 1
ATOM 671 N N . ASN A 1 87 ? 14.803 -0.381 -21.987 1.00 98.06 87 ASN A N 1
ATOM 672 C CA . ASN A 1 87 ? 16.094 -1.071 -22.049 1.00 98.06 87 ASN A CA 1
ATOM 673 C C . ASN A 1 87 ? 15.973 -2.585 -22.258 1.00 98.06 87 ASN A C 1
ATOM 675 O O . ASN A 1 87 ? 16.986 -3.254 -22.441 1.00 98.06 87 ASN A O 1
ATOM 679 N N . GLY A 1 88 ? 14.768 -3.159 -22.179 1.00 97.62 88 GLY A N 1
ATOM 680 C CA . GLY A 1 88 ? 14.550 -4.610 -22.252 1.00 97.62 88 GLY A CA 1
ATOM 681 C C . GLY A 1 88 ? 15.107 -5.398 -21.058 1.00 97.62 88 GLY A C 1
ATOM 682 O O . GLY A 1 88 ? 15.022 -6.625 -21.035 1.00 97.62 88 GLY A O 1
ATOM 683 N N . VAL A 1 89 ? 15.654 -4.715 -20.050 1.00 96.69 89 VAL A N 1
ATOM 684 C CA . VAL A 1 89 ? 16.217 -5.303 -18.829 1.00 96.69 89 VAL A CA 1
ATOM 685 C C . VAL A 1 89 ? 15.266 -5.035 -17.670 1.00 96.69 89 VAL A C 1
ATOM 687 O O . VAL A 1 89 ? 14.818 -3.908 -17.489 1.00 96.69 89 VAL A O 1
ATOM 690 N N . ARG A 1 90 ? 14.954 -6.064 -16.876 1.00 97.06 90 ARG A N 1
ATOM 691 C CA . ARG A 1 90 ? 14.034 -5.972 -15.734 1.00 97.06 90 ARG A CA 1
ATOM 692 C C . ARG A 1 90 ? 14.779 -6.233 -14.417 1.00 97.06 90 ARG A C 1
ATOM 694 O O . ARG A 1 90 ? 14.992 -7.399 -14.081 1.00 97.06 90 ARG A O 1
ATOM 701 N N . PRO A 1 91 ? 15.188 -5.179 -13.686 1.00 95.56 91 PRO A N 1
ATOM 702 C CA . PRO A 1 91 ? 15.752 -5.311 -12.343 1.00 95.56 91 PRO A CA 1
ATOM 703 C C . PRO A 1 91 ? 14.777 -5.989 -11.371 1.00 95.56 91 PRO A C 1
ATOM 705 O O . PRO A 1 91 ? 13.561 -5.951 -11.581 1.00 95.56 91 PRO A O 1
ATOM 708 N N . GLN A 1 92 ? 15.286 -6.594 -10.294 1.00 95.81 92 GLN A N 1
ATOM 709 C CA . GLN A 1 92 ? 14.421 -7.165 -9.261 1.00 95.81 92 GLN A CA 1
ATOM 710 C C . GLN A 1 92 ? 14.081 -6.090 -8.229 1.00 95.81 92 GLN A C 1
ATOM 712 O O . GLN A 1 92 ? 14.965 -5.417 -7.713 1.00 95.81 92 GLN A O 1
ATOM 717 N N . LEU A 1 93 ? 12.797 -5.952 -7.886 1.00 92.44 93 LEU A N 1
ATOM 718 C CA . LEU A 1 93 ? 12.337 -4.939 -6.927 1.00 92.44 93 LEU A CA 1
ATOM 719 C C . LEU A 1 93 ? 13.059 -5.035 -5.575 1.00 92.44 93 LEU A C 1
ATOM 721 O O . LEU A 1 93 ? 13.419 -4.017 -4.997 1.00 92.44 93 LEU A O 1
ATOM 725 N N . LYS A 1 94 ? 13.330 -6.260 -5.116 1.00 93.44 94 LYS A N 1
ATOM 726 C CA . LYS A 1 94 ? 14.032 -6.540 -3.856 1.00 93.44 94 LYS A CA 1
ATOM 727 C C . LYS A 1 94 ? 15.447 -5.953 -3.775 1.00 93.44 94 LYS A C 1
ATOM 729 O O . LYS A 1 94 ? 15.983 -5.869 -2.683 1.00 93.44 94 LYS A O 1
ATOM 734 N N . ASP A 1 95 ? 16.053 -5.588 -4.905 1.00 93.75 95 ASP A N 1
ATOM 735 C CA . ASP A 1 95 ? 17.404 -5.019 -4.935 1.00 93.75 95 ASP A CA 1
ATOM 736 C C . ASP A 1 95 ? 17.408 -3.535 -4.498 1.00 93.75 95 ASP A C 1
ATOM 738 O O . ASP A 1 95 ? 18.471 -2.934 -4.356 1.00 93.75 95 ASP A O 1
ATOM 742 N N . PHE A 1 96 ? 16.224 -2.945 -4.287 1.00 90.56 96 PHE A N 1
ATOM 743 C CA . PHE A 1 96 ? 16.013 -1.526 -3.980 1.00 90.56 96 PHE A CA 1
ATOM 744 C C . PHE A 1 96 ? 15.163 -1.271 -2.723 1.00 90.56 96 PHE A C 1
ATOM 746 O O . PHE A 1 96 ? 15.007 -0.110 -2.344 1.00 90.56 96 PHE A O 1
ATOM 753 N N . LEU A 1 97 ? 14.565 -2.318 -2.140 1.00 84.38 97 LEU A N 1
ATOM 754 C CA . LEU A 1 97 ? 13.741 -2.257 -0.925 1.00 84.38 97 LEU A CA 1
ATOM 755 C C . LEU A 1 97 ? 14.594 -2.527 0.314 1.00 84.38 97 LEU A C 1
ATOM 757 O O . LEU A 1 97 ? 14.360 -1.836 1.328 1.00 84.38 97 LEU A O 1
#

pLDDT: mean 92.05, std 8.73, range [60.62, 98.56]

Sequence (97 aa):
AVPQAQLQAISLNDLEGDFDIVINATSTSLSGDALQLPEKLQFKYAYEMAYGKPSSFIDQAKQRNVPYAEGFGMLVGQAIEAFYIWNGVRPQLKDFL

InterPro domains:
  IPR036291 NAD(P)-binding domain superfamily [SSF51735] (11-95)
  IPR041121 SDH, C-terminal [PF18317] (71-93)

Organism: Acinetobacter baumannii (NCBI:txid470)

Radius of gyration: 16.09 Å; chains: 1; bounding box: 38×28×39 Å